Protein AF-A0A7Y3TLX3-F1 (afdb_monomer_lite)

Structure (mmCIF, N/CA/C/O backbone):
data_AF-A0A7Y3TLX3-F1
#
_entry.id   AF-A0A7Y3TLX3-F1
#
loop_
_atom_site.group_PDB
_atom_site.id
_atom_site.type_symbol
_atom_site.label_atom_id
_atom_site.label_alt_id
_atom_site.label_comp_id
_atom_site.label_asym_id
_atom_site.label_entity_id
_atom_site.label_seq_id
_atom_site.pdbx_PDB_ins_code
_atom_site.Cartn_x
_atom_site.Cartn_y
_atom_site.Cartn_z
_atom_site.occupancy
_atom_site.B_iso_or_equiv
_atom_site.auth_seq_id
_atom_site.auth_comp_id
_atom_site.auth_asym_id
_atom_site.auth_atom_id
_atom_site.pdbx_PDB_model_num
ATOM 1 N N . MET A 1 1 ? 11.947 12.575 5.806 1.00 53.91 1 MET A N 1
ATOM 2 C CA . MET A 1 1 ? 12.325 11.651 4.711 1.00 53.91 1 MET A CA 1
ATOM 3 C C . MET A 1 1 ? 11.102 11.392 3.842 1.00 53.91 1 MET A C 1
ATOM 5 O O . MET A 1 1 ? 10.636 10.261 3.761 1.00 53.91 1 MET A O 1
ATOM 9 N N . ASP A 1 2 ? 10.546 12.439 3.235 1.00 55.09 2 ASP A N 1
ATOM 10 C CA . ASP A 1 2 ? 9.478 12.269 2.2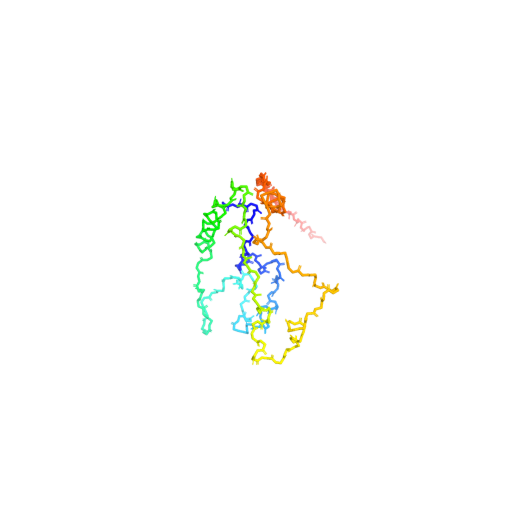50 1.00 55.09 2 ASP A CA 1
ATOM 11 C C . ASP A 1 2 ? 10.111 12.333 0.872 1.00 55.09 2 ASP A C 1
ATOM 13 O O . ASP A 1 2 ? 10.651 13.357 0.458 1.00 55.09 2 ASP A O 1
ATOM 17 N N . LYS A 1 3 ? 10.129 11.181 0.205 1.00 66.56 3 LYS A N 1
ATOM 18 C CA . LYS A 1 3 ? 10.555 11.062 -1.182 1.00 66.56 3 LYS A CA 1
ATOM 19 C C . LYS A 1 3 ? 9.286 11.062 -2.030 1.00 66.56 3 LYS A C 1
ATOM 21 O O . LYS A 1 3 ? 8.362 10.302 -1.754 1.00 66.56 3 LYS A O 1
ATOM 26 N N . THR A 1 4 ? 9.237 11.880 -3.077 1.00 65.19 4 THR A N 1
ATOM 27 C CA . THR A 1 4 ? 8.023 12.077 -3.894 1.00 65.19 4 THR A CA 1
ATOM 28 C C . THR A 1 4 ? 7.517 10.797 -4.576 1.00 65.19 4 THR A C 1
ATOM 30 O O . THR A 1 4 ? 6.341 10.698 -4.921 1.00 65.19 4 THR A O 1
ATOM 33 N N . TRP A 1 5 ? 8.394 9.803 -4.742 1.00 73.75 5 TRP A N 1
ATOM 34 C CA . TRP A 1 5 ? 8.095 8.524 -5.387 1.00 73.75 5 TRP A CA 1
ATOM 35 C C . TRP A 1 5 ? 7.619 7.431 -4.412 1.00 73.75 5 TRP A C 1
ATOM 37 O O . TRP A 1 5 ? 7.057 6.434 -4.853 1.00 73.75 5 TRP A O 1
ATOM 47 N N . THR A 1 6 ? 7.791 7.588 -3.092 1.00 83.19 6 THR A N 1
ATOM 48 C CA . THR A 1 6 ? 7.282 6.607 -2.116 1.00 83.19 6 THR A CA 1
ATOM 49 C C . THR A 1 6 ? 5.845 6.935 -1.720 1.00 83.19 6 THR A C 1
ATOM 51 O O . THR A 1 6 ? 5.605 7.923 -1.025 1.00 83.19 6 THR A O 1
ATOM 54 N N . ARG A 1 7 ? 4.886 6.089 -2.115 1.00 86.69 7 ARG A N 1
ATOM 55 C CA . ARG A 1 7 ? 3.468 6.190 -1.725 1.00 86.69 7 ARG A CA 1
ATOM 56 C C . ARG A 1 7 ? 3.118 5.091 -0.719 1.00 86.69 7 ARG A C 1
ATOM 58 O O . ARG A 1 7 ? 2.604 4.045 -1.084 1.00 86.69 7 ARG A O 1
ATOM 65 N N . ILE A 1 8 ? 3.457 5.321 0.549 1.00 90.81 8 ILE A N 1
ATOM 66 C CA . ILE A 1 8 ? 3.092 4.435 1.667 1.00 90.81 8 ILE A CA 1
ATOM 67 C C . ILE A 1 8 ? 1.986 5.127 2.460 1.00 90.81 8 ILE A C 1
ATOM 69 O O . ILE A 1 8 ? 2.218 6.211 3.003 1.00 90.81 8 ILE A O 1
ATOM 73 N N . TYR A 1 9 ? 0.801 4.520 2.492 1.00 91.31 9 TYR A N 1
ATOM 74 C CA . TYR A 1 9 ? -0.354 5.036 3.223 1.00 91.31 9 TYR A CA 1
ATOM 75 C C . TYR A 1 9 ? -0.140 4.907 4.736 1.00 91.31 9 TYR A C 1
ATOM 77 O O . TYR A 1 9 ? 0.368 3.888 5.204 1.00 91.31 9 TYR A O 1
ATOM 85 N N . ASN A 1 10 ? -0.508 5.952 5.483 1.00 92.31 10 ASN A N 1
ATOM 86 C CA . ASN A 1 10 ? -0.522 5.921 6.944 1.00 92.31 10 ASN A CA 1
ATOM 87 C C . ASN A 1 10 ? -1.890 5.415 7.420 1.00 92.31 10 ASN A C 1
ATOM 89 O O . ASN A 1 10 ? -2.853 6.118 7.138 1.00 92.31 10 ASN A O 1
ATOM 93 N N . PRO A 1 11 ? -1.993 4.263 8.107 1.00 93.38 11 PRO A N 1
ATOM 94 C CA . PRO A 1 11 ? -3.264 3.764 8.629 1.00 93.38 11 PRO A CA 1
ATOM 95 C C . PRO A 1 11 ? -3.692 4.425 9.951 1.00 93.38 11 PRO A C 1
ATOM 97 O O . PRO A 1 11 ? -4.798 4.176 10.410 1.00 93.38 11 PRO A O 1
ATOM 100 N N . GLU A 1 12 ? -2.827 5.228 10.581 1.00 95.00 12 GLU A N 1
ATOM 101 C CA . GLU A 1 12 ? -3.121 5.899 11.854 1.00 95.00 12 GLU A CA 1
ATOM 102 C C . GLU A 1 12 ? -4.208 6.988 11.697 1.00 95.00 12 GLU A C 1
ATOM 104 O O . GLU A 1 12 ? -4.756 7.213 10.617 1.00 95.00 12 GLU A O 1
ATOM 109 N N . GLN A 1 13 ? -4.462 7.739 12.774 1.00 95.88 13 GLN A N 1
ATOM 110 C CA . GLN A 1 13 ? -5.527 8.746 12.891 1.00 95.88 13 GLN A CA 1
ATOM 111 C C . GLN A 1 13 ? -5.664 9.694 11.690 1.00 95.88 13 GLN A C 1
ATOM 113 O O . GLN A 1 13 ? -6.772 10.003 11.277 1.00 95.88 13 GLN A O 1
ATOM 118 N N . THR A 1 14 ? -4.561 10.087 11.045 1.00 94.12 14 THR A N 1
ATOM 119 C CA . THR A 1 14 ? -4.609 10.956 9.856 1.00 94.12 14 THR A CA 1
ATOM 120 C C . THR A 1 14 ? -5.429 10.378 8.695 1.00 94.12 14 THR A C 1
ATOM 122 O O . THR A 1 14 ? -5.995 11.145 7.917 1.00 94.12 14 THR A O 1
ATOM 125 N N . ALA A 1 15 ? -5.471 9.052 8.523 1.00 94.44 15 ALA A N 1
ATOM 126 C CA . ALA A 1 15 ? -6.328 8.435 7.512 1.00 94.44 15 ALA A CA 1
ATOM 127 C C . ALA A 1 15 ? -7.796 8.449 7.929 1.00 94.44 15 ALA A C 1
ATOM 129 O O . ALA A 1 15 ? -8.640 8.759 7.093 1.00 94.44 15 ALA A O 1
ATOM 130 N N . VAL A 1 16 ? -8.084 8.173 9.202 1.00 96.31 16 VAL A N 1
ATOM 131 C CA . VAL A 1 16 ? -9.444 8.230 9.751 1.00 96.31 16 VAL A CA 1
ATOM 132 C C . VAL A 1 16 ? -10.014 9.634 9.592 1.00 96.31 16 VAL A C 1
ATOM 134 O O . VAL A 1 16 ? -11.022 9.801 8.920 1.00 96.31 16 VAL A O 1
ATOM 137 N N . ASP A 1 17 ? -9.293 10.656 10.056 1.00 96.31 17 ASP A N 1
ATOM 138 C CA . ASP A 1 17 ? -9.720 12.059 9.970 1.00 96.31 17 ASP A CA 1
ATOM 139 C C . ASP A 1 17 ? -10.045 12.500 8.532 1.00 96.31 17 ASP A C 1
ATOM 141 O O . ASP A 1 17 ? -10.851 13.402 8.308 1.00 96.31 17 ASP A O 1
ATOM 145 N N . ARG A 1 18 ? -9.378 11.896 7.541 1.00 95.88 18 ARG A N 1
ATOM 146 C CA . ARG A 1 18 ? -9.557 12.218 6.123 1.00 95.88 18 ARG A CA 1
ATOM 147 C C . ARG A 1 18 ? -10.684 11.421 5.466 1.00 95.88 18 ARG A C 1
ATOM 149 O O . ARG A 1 18 ? -11.332 11.957 4.570 1.00 95.88 18 ARG A O 1
ATOM 156 N N . CYS A 1 19 ? -10.829 10.144 5.805 1.00 96.19 19 CYS A N 1
ATOM 157 C CA . CYS A 1 19 ? -11.667 9.201 5.063 1.00 96.19 19 CYS A CA 1
ATOM 158 C C . CYS A 1 19 ? -12.962 8.827 5.794 1.00 96.19 19 CYS A C 1
ATOM 160 O O . CYS A 1 19 ? -13.933 8.482 5.131 1.00 96.19 19 CYS A O 1
ATOM 162 N N . ASP A 1 20 ? -12.969 8.875 7.124 1.00 96.56 20 ASP A N 1
ATOM 163 C CA . ASP A 1 20 ? -14.085 8.480 7.989 1.00 96.56 20 ASP A CA 1
ATOM 164 C C . ASP A 1 20 ? -14.100 9.359 9.260 1.00 96.56 20 ASP A C 1
ATOM 166 O O . ASP A 1 20 ? -13.837 8.865 10.358 1.00 96.56 20 ASP A O 1
ATOM 170 N N . PRO A 1 21 ? -14.335 10.683 9.130 1.00 96.62 21 PRO A N 1
ATOM 171 C CA . PRO A 1 21 ? -14.189 11.635 10.238 1.00 96.62 21 PRO A CA 1
ATOM 172 C C . PRO A 1 21 ? -15.124 11.348 11.422 1.00 96.62 21 PRO A C 1
ATOM 174 O O . PRO A 1 21 ? -14.763 11.631 12.563 1.00 96.62 21 PRO A O 1
ATOM 177 N N . ASP A 1 22 ? -16.289 10.751 11.160 1.00 96.81 22 ASP A N 1
ATOM 178 C CA . ASP A 1 22 ? -17.262 10.345 12.180 1.00 96.81 22 ASP A CA 1
ATOM 179 C C . ASP A 1 22 ? -17.067 8.889 12.643 1.00 96.81 22 ASP A C 1
ATOM 181 O O . ASP A 1 22 ? -17.719 8.431 13.585 1.00 96.81 22 ASP A O 1
ATOM 185 N N . GLY A 1 23 ? -16.164 8.141 12.002 1.00 97.06 23 GLY A N 1
ATOM 186 C CA . GLY A 1 23 ? -15.877 6.752 12.344 1.00 97.06 23 GLY A CA 1
ATOM 187 C C . GLY A 1 23 ? -16.986 5.758 11.993 1.00 97.06 23 GLY A C 1
ATOM 188 O O . GLY A 1 23 ? -16.970 4.637 12.500 1.00 97.06 23 GLY A O 1
ATOM 189 N N . LEU A 1 24 ? -17.982 6.152 11.195 1.00 97.88 24 LEU A N 1
ATOM 190 C CA . LEU A 1 24 ? -19.176 5.343 10.936 1.00 97.88 24 LEU A CA 1
ATOM 191 C C . LEU A 1 24 ? -18.829 4.039 10.216 1.00 97.88 24 LEU A C 1
ATOM 193 O O . LEU A 1 24 ? -19.412 2.995 10.512 1.00 97.88 24 LEU A O 1
ATOM 197 N N . PHE A 1 25 ? -17.873 4.082 9.284 1.00 97.88 25 PHE A N 1
ATOM 198 C CA . PHE A 1 25 ? -17.436 2.886 8.571 1.00 97.88 25 PHE A CA 1
ATOM 199 C C . PHE A 1 25 ? -16.709 1.931 9.519 1.00 97.88 25 PHE A C 1
ATOM 201 O O . PHE A 1 25 ? -17.043 0.747 9.567 1.00 97.88 25 PHE A O 1
ATOM 208 N N . ILE A 1 26 ? -15.754 2.442 10.300 1.00 97.12 26 ILE A N 1
ATOM 209 C CA . ILE A 1 26 ? -14.977 1.622 11.239 1.00 97.12 26 ILE A CA 1
ATOM 210 C C . ILE A 1 26 ? -15.898 0.969 12.272 1.00 97.12 26 ILE A C 1
ATOM 212 O O . ILE A 1 26 ? -15.830 -0.241 12.459 1.00 97.12 26 ILE A O 1
ATOM 216 N N . LYS A 1 27 ? -16.809 1.734 12.882 1.00 96.81 27 LYS A N 1
ATOM 217 C CA . LYS A 1 27 ? -17.731 1.228 13.912 1.00 96.81 27 LYS A CA 1
ATOM 218 C C . LYS A 1 27 ? -18.699 0.172 13.386 1.00 96.81 27 LYS A C 1
ATOM 220 O O . LYS A 1 27 ? -19.049 -0.749 14.113 1.00 96.81 27 LYS A O 1
ATOM 225 N N . ARG A 1 28 ? -19.107 0.274 12.117 1.00 97.62 28 ARG A N 1
ATOM 226 C CA . ARG A 1 28 ? -19.975 -0.722 11.476 1.00 97.62 28 ARG A CA 1
ATOM 227 C C . ARG A 1 28 ? -19.284 -2.073 11.282 1.00 97.62 28 ARG A C 1
ATOM 229 O O . ARG A 1 28 ? -19.942 -3.101 11.402 1.00 97.62 28 ARG A O 1
ATOM 236 N N . TRP A 1 29 ? -18.002 -2.073 10.919 1.00 97.19 29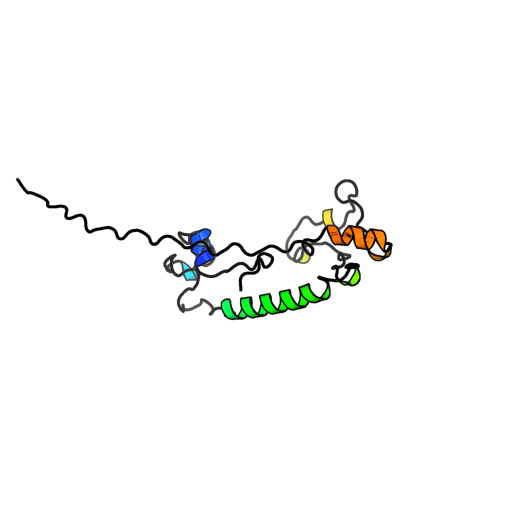 TRP A N 1
ATOM 237 C CA . TRP A 1 29 ? -17.268 -3.295 10.555 1.00 97.19 29 TRP A CA 1
ATOM 238 C C . TRP A 1 29 ? -16.383 -3.848 11.674 1.00 97.19 29 TRP A C 1
ATOM 240 O O . TRP A 1 29 ? -15.980 -5.005 11.606 1.00 97.19 29 TRP A O 1
ATOM 250 N N . ILE A 1 30 ? -16.092 -3.034 12.686 1.00 95.69 30 ILE A N 1
ATOM 251 C CA . ILE A 1 30 ? -15.315 -3.383 13.875 1.00 95.69 30 ILE A CA 1
ATOM 252 C C . ILE A 1 30 ? -16.147 -2.966 15.100 1.00 95.69 30 ILE A C 1
ATOM 254 O O . ILE A 1 30 ? -15.909 -1.900 15.681 1.00 95.69 30 ILE A O 1
ATOM 258 N N . PRO A 1 31 ? -17.184 -3.747 15.457 1.00 94.81 31 PRO A N 1
ATOM 259 C CA . PRO A 1 31 ? -18.134 -3.379 16.508 1.00 94.81 31 PRO A CA 1
ATOM 260 C C . PRO A 1 31 ? -17.479 -3.228 17.889 1.00 94.81 31 PRO A C 1
ATOM 262 O O . PRO A 1 31 ? -17.977 -2.488 18.732 1.00 94.81 31 PRO A O 1
ATOM 265 N N . GLU A 1 32 ? -16.315 -3.840 18.117 1.00 95.81 32 GLU A N 1
ATOM 266 C CA . GLU A 1 32 ? -15.519 -3.684 19.339 1.00 95.81 32 GLU A CA 1
ATOM 267 C C . GLU A 1 32 ? -15.075 -2.226 19.573 1.00 95.81 32 GLU A C 1
ATOM 269 O O . GLU A 1 32 ? -14.765 -1.841 20.701 1.00 95.81 32 GLU A O 1
ATOM 274 N N . LEU A 1 33 ? -15.057 -1.401 18.518 1.00 96.38 33 LEU A N 1
ATOM 275 C CA . LEU A 1 33 ? -14.685 0.015 18.558 1.00 96.38 33 LEU A CA 1
ATOM 276 C C . LEU A 1 33 ? -15.889 0.971 18.548 1.00 96.38 33 LEU A C 1
ATOM 278 O O . LEU A 1 33 ? -15.695 2.185 18.484 1.00 96.38 33 LEU A O 1
ATOM 282 N N . GLU A 1 34 ? -17.128 0.478 18.618 1.00 96.31 34 GLU A N 1
ATOM 283 C CA . GLU A 1 34 ? -18.339 1.307 18.498 1.00 96.31 34 GLU A CA 1
ATOM 284 C C . GLU A 1 34 ? -18.360 2.486 19.489 1.00 96.31 34 GLU A C 1
ATOM 286 O O . GLU A 1 34 ? -18.663 3.631 19.128 1.00 96.31 34 GLU A O 1
ATOM 291 N N . GLN A 1 35 ? -17.958 2.213 20.732 1.00 95.75 35 GLN A N 1
ATOM 292 C CA . GLN A 1 35 ? -17.940 3.180 21.832 1.00 95.75 35 GLN A CA 1
ATOM 293 C C . GLN A 1 35 ? -16.682 4.063 21.844 1.00 95.75 35 GLN A C 1
ATOM 295 O O . GLN A 1 35 ? -16.567 4.979 22.659 1.00 95.75 35 GLN A O 1
ATOM 300 N N . VAL A 1 36 ? -15.731 3.823 20.938 1.00 96.50 36 VAL A N 1
ATOM 301 C CA . VAL A 1 36 ? -14.504 4.616 20.845 1.00 96.50 36 VAL A CA 1
ATOM 302 C C . VAL A 1 36 ? -14.807 5.950 20.143 1.00 96.50 36 VAL A C 1
ATOM 304 O O . VAL A 1 36 ? -15.466 5.974 19.093 1.00 96.50 36 VAL A O 1
ATOM 307 N N . PRO A 1 37 ? -14.345 7.090 20.692 1.00 97.12 37 PRO A N 1
ATOM 308 C CA . PRO A 1 37 ? -14.477 8.383 20.029 1.00 97.12 37 PRO A CA 1
ATOM 309 C C . PRO A 1 37 ? -13.756 8.404 18.669 1.00 97.12 37 PRO A C 1
ATOM 311 O O . PRO A 1 37 ? -12.648 7.871 18.573 1.00 97.12 37 PRO A O 1
ATOM 314 N N . PRO A 1 38 ? -14.297 9.078 17.632 1.00 96.62 38 PRO A N 1
ATOM 315 C CA . PRO A 1 38 ? -13.670 9.122 16.305 1.00 96.62 38 PRO A CA 1
ATOM 316 C C . PRO A 1 38 ? -12.211 9.603 16.305 1.00 96.62 38 PRO A C 1
ATOM 318 O O . PRO A 1 38 ? -11.379 9.090 15.559 1.00 96.62 38 PRO A O 1
ATOM 321 N N . SER A 1 39 ? -11.869 10.514 17.221 1.00 96.56 39 SER A N 1
ATOM 322 C CA . SER A 1 39 ? -10.516 11.056 17.417 1.00 96.56 39 SER A CA 1
ATOM 323 C C . SER A 1 39 ? -9.475 10.045 17.914 1.00 96.56 39 SER A C 1
ATOM 325 O O . SER A 1 39 ? -8.291 10.380 17.977 1.00 96.56 39 SER A O 1
ATOM 327 N N . GLN A 1 40 ? -9.902 8.837 18.289 1.00 96.62 40 GLN A N 1
ATOM 328 C CA . GLN A 1 40 ? -9.041 7.758 18.772 1.00 96.62 40 GLN A CA 1
ATOM 329 C C . GLN A 1 40 ? -9.070 6.520 17.868 1.00 96.62 40 GLN A C 1
ATOM 331 O O . GLN A 1 40 ? -8.264 5.618 18.066 1.00 96.62 40 GLN A O 1
ATOM 336 N N . LEU A 1 41 ? -9.951 6.447 16.865 1.00 96.06 41 LEU A N 1
ATOM 337 C CA . LEU A 1 41 ? -10.136 5.229 16.064 1.00 96.06 41 LEU A CA 1
ATOM 338 C C . LEU A 1 41 ? -8.896 4.814 15.263 1.00 96.06 41 LEU A C 1
ATOM 340 O O . LEU A 1 41 ? -8.714 3.632 14.985 1.00 96.06 41 LEU A O 1
ATOM 344 N N . GLY A 1 42 ? -8.017 5.750 14.905 1.00 94.31 42 GLY A N 1
ATOM 345 C CA . GLY A 1 42 ? -6.774 5.428 14.203 1.00 94.31 42 GLY A CA 1
ATOM 346 C C . GLY A 1 42 ? -5.648 4.941 15.114 1.00 94.31 42 GLY A C 1
ATOM 347 O O . GLY A 1 42 ? -4.626 4.468 14.619 1.00 94.31 42 GLY A O 1
ATOM 348 N N . MET A 1 43 ? -5.799 5.069 16.432 1.00 93.88 43 MET A N 1
ATOM 349 C CA . MET A 1 43 ? -4.912 4.474 17.431 1.00 93.88 43 MET A CA 1
ATOM 350 C C . MET A 1 43 ? -5.718 4.238 18.716 1.00 93.88 43 MET A C 1
ATOM 352 O O . MET A 1 43 ? -5.595 5.016 19.669 1.00 93.88 43 MET A O 1
ATOM 356 N N . PRO A 1 44 ? -6.590 3.215 18.720 1.00 94.56 44 PRO A N 1
ATOM 357 C CA . PRO A 1 44 ? -7.519 3.000 19.818 1.00 94.56 44 PRO A CA 1
ATOM 358 C C . PRO A 1 44 ? -6.766 2.666 21.113 1.00 94.56 44 PRO A C 1
ATOM 360 O O . PRO A 1 44 ? -5.650 2.131 21.062 1.00 94.56 44 PRO A O 1
ATOM 363 N N . PRO A 1 45 ? -7.353 2.975 22.283 1.00 93.31 45 PRO A N 1
ATOM 364 C CA . PRO A 1 45 ? -6.805 2.535 23.559 1.00 93.31 45 PRO A CA 1
ATOM 365 C C . PRO A 1 45 ? -6.812 1.003 23.654 1.00 93.31 45 PRO A C 1
ATOM 367 O O . PRO A 1 45 ? -7.437 0.309 22.853 1.00 93.31 45 PRO A O 1
ATOM 370 N N . THR A 1 46 ? -6.132 0.458 24.660 1.00 94.44 46 THR A N 1
ATOM 371 C CA . THR A 1 46 ? -6.221 -0.976 24.953 1.00 94.44 46 THR A CA 1
ATOM 372 C C . THR A 1 46 ? -7.651 -1.323 25.362 1.00 94.44 46 THR A C 1
ATOM 374 O O . THR A 1 46 ? -8.151 -0.804 26.360 1.00 94.44 46 THR A O 1
ATOM 377 N N . LEU A 1 47 ? -8.295 -2.210 24.607 1.00 93.62 47 LEU A N 1
ATOM 378 C CA . LEU A 1 47 ? -9.650 -2.694 24.862 1.00 93.62 47 LEU A CA 1
ATOM 379 C C . LEU A 1 47 ? -9.629 -4.214 24.998 1.00 93.62 47 LEU A C 1
ATOM 381 O O . LEU A 1 47 ? -8.806 -4.896 24.387 1.00 93.62 47 LEU A O 1
ATOM 385 N N . ASN A 1 48 ? -10.548 -4.753 25.793 1.00 90.88 48 ASN A N 1
ATOM 386 C CA . ASN A 1 48 ? -10.706 -6.197 25.885 1.00 90.88 48 ASN A CA 1
ATOM 387 C C . ASN A 1 48 ? -11.246 -6.748 24.555 1.00 90.88 48 ASN A C 1
ATOM 389 O O . ASN A 1 48 ? -12.183 -6.185 23.998 1.00 90.88 48 ASN A O 1
ATOM 393 N N . GLY A 1 49 ? -10.656 -7.827 24.043 1.00 89.25 49 GLY A N 1
ATOM 394 C CA . GLY A 1 49 ? -11.047 -8.420 22.759 1.00 89.25 49 GLY A CA 1
ATOM 395 C C . GLY A 1 49 ? -10.557 -7.677 21.508 1.00 89.25 49 GLY A C 1
ATOM 396 O O . GLY A 1 49 ? -10.669 -8.231 20.418 1.00 89.25 49 GLY A O 1
ATOM 397 N N . TYR A 1 50 ? -9.950 -6.489 21.636 1.00 94.88 50 TYR A N 1
ATOM 398 C CA . TYR A 1 50 ? -9.329 -5.789 20.509 1.00 94.88 50 TYR A CA 1
ATOM 399 C C . TYR A 1 50 ? -7.804 -5.984 20.520 1.00 94.88 50 TYR A C 1
ATOM 401 O O . TYR A 1 50 ? -7.152 -5.687 21.528 1.00 94.88 50 TYR A O 1
ATOM 409 N N . PRO A 1 51 ? -7.197 -6.488 19.432 1.00 94.50 51 PRO A N 1
ATOM 410 C CA . PRO A 1 51 ? -5.777 -6.802 19.424 1.00 94.50 51 PRO A CA 1
ATOM 411 C C . PRO A 1 51 ? -4.909 -5.541 19.473 1.00 94.50 51 PRO A C 1
ATOM 413 O O . PRO A 1 51 ? -5.225 -4.500 18.894 1.00 94.50 51 PRO A O 1
ATOM 416 N N . ALA A 1 52 ? -3.747 -5.665 20.115 1.00 93.06 52 ALA A N 1
ATOM 417 C CA . ALA A 1 52 ? -2.712 -4.644 20.037 1.00 93.06 52 ALA A CA 1
ATOM 418 C C . ALA A 1 52 ? -2.207 -4.481 18.585 1.00 93.06 52 ALA A C 1
ATOM 420 O O . ALA A 1 52 ? -2.207 -5.451 17.818 1.00 93.06 52 ALA A O 1
ATOM 421 N N . PRO A 1 53 ? -1.717 -3.287 18.194 1.00 93.00 53 PRO A N 1
ATOM 422 C CA . PRO A 1 53 ? -1.150 -3.074 16.868 1.00 93.00 53 PRO A CA 1
ATOM 423 C C . PRO A 1 53 ? -0.036 -4.079 16.542 1.00 93.00 53 PRO A C 1
ATOM 425 O O . PRO A 1 53 ? 0.939 -4.208 17.280 1.00 93.00 53 PRO A O 1
ATOM 428 N N . ILE A 1 54 ? -0.139 -4.741 15.386 1.00 94.62 54 ILE A N 1
ATOM 429 C CA . ILE A 1 54 ? 0.840 -5.750 14.935 1.00 94.62 54 ILE A CA 1
ATOM 430 C C . ILE A 1 54 ? 2.214 -5.161 14.572 1.00 94.62 54 ILE A C 1
ATOM 432 O O . ILE A 1 54 ? 3.186 -5.896 14.395 1.00 94.62 54 ILE A O 1
ATOM 436 N N . LEU A 1 55 ? 2.313 -3.836 14.409 1.00 94.25 55 LEU A N 1
ATOM 437 C CA . LEU A 1 55 ? 3.557 -3.146 14.077 1.00 94.25 55 LEU A CA 1
ATOM 438 C C . LEU A 1 55 ? 3.569 -1.690 14.555 1.00 94.25 55 LEU A C 1
ATOM 440 O O . LEU A 1 55 ? 2.540 -1.031 14.644 1.00 94.25 55 LEU A O 1
ATOM 444 N N . ASP A 1 56 ? 4.774 -1.163 14.772 1.00 94.62 56 ASP A N 1
ATOM 445 C CA . ASP A 1 56 ? 5.040 0.274 14.900 1.00 94.62 56 ASP A CA 1
ATOM 446 C C . ASP A 1 56 ? 5.156 0.878 13.492 1.00 94.62 56 ASP A C 1
ATOM 448 O O . ASP A 1 56 ? 6.138 0.627 12.778 1.00 94.62 56 ASP A O 1
ATOM 452 N N . TYR A 1 57 ? 4.151 1.659 13.080 1.00 93.25 57 TYR A N 1
ATOM 453 C CA . TYR A 1 57 ? 4.062 2.196 11.721 1.00 93.25 57 TYR A CA 1
ATOM 454 C C . TYR A 1 57 ? 5.261 3.076 11.367 1.00 93.25 57 TYR A C 1
ATOM 456 O O . TYR A 1 57 ? 5.847 2.924 10.291 1.00 93.25 57 TYR A O 1
ATOM 464 N N . LYS A 1 58 ? 5.699 3.955 12.273 1.00 92.44 58 LYS A N 1
ATOM 465 C CA . LYS A 1 58 ? 6.825 4.865 12.014 1.00 92.44 58 LYS A CA 1
ATOM 466 C C . LYS A 1 58 ? 8.113 4.082 11.769 1.00 92.44 58 LYS A C 1
ATOM 468 O O . LYS A 1 58 ? 8.833 4.358 10.801 1.00 92.44 58 LYS A O 1
ATOM 473 N N . LYS A 1 59 ? 8.396 3.069 12.597 1.00 95.88 59 LYS A N 1
ATOM 474 C CA . LYS A 1 59 ? 9.560 2.185 12.408 1.00 95.88 59 LYS A CA 1
ATOM 475 C C . LYS A 1 59 ? 9.426 1.354 11.133 1.00 95.88 59 LYS A C 1
ATOM 477 O O . LYS A 1 59 ? 10.389 1.283 10.364 1.00 95.88 59 LYS A O 1
ATOM 482 N N . ALA A 1 60 ? 8.260 0.760 10.883 1.00 95.62 60 ALA A N 1
ATOM 483 C CA . ALA A 1 60 ? 8.002 -0.065 9.706 1.00 95.62 60 ALA A CA 1
ATOM 484 C C . ALA A 1 60 ? 8.140 0.738 8.406 1.00 95.62 60 ALA A C 1
ATOM 486 O O . ALA A 1 60 ? 8.880 0.325 7.511 1.00 95.62 60 ALA A O 1
ATOM 487 N N . ARG A 1 61 ? 7.538 1.931 8.336 1.00 94.25 61 ARG A N 1
ATOM 488 C CA . ARG A 1 61 ? 7.658 2.852 7.201 1.00 94.25 61 ARG A CA 1
ATOM 489 C C . ARG A 1 61 ? 9.111 3.220 6.948 1.00 94.25 61 ARG A C 1
ATOM 491 O O . ARG A 1 61 ? 9.562 3.131 5.811 1.00 94.25 61 ARG A O 1
ATOM 498 N N . ARG A 1 62 ? 9.871 3.590 7.985 1.00 94.06 62 ARG A N 1
ATOM 499 C CA . ARG A 1 62 ? 11.297 3.930 7.837 1.00 94.06 62 ARG A CA 1
ATOM 500 C C . ARG A 1 62 ? 12.098 2.768 7.249 1.00 94.06 62 ARG A C 1
ATOM 502 O O . ARG A 1 62 ? 12.869 2.980 6.315 1.00 94.06 62 ARG A O 1
ATOM 509 N N . ARG A 1 63 ? 11.896 1.546 7.758 1.00 95.56 63 ARG A N 1
ATOM 510 C CA . ARG A 1 63 ? 12.537 0.340 7.206 1.00 95.56 63 ARG A CA 1
ATOM 511 C C . ARG A 1 63 ? 12.134 0.111 5.750 1.00 95.56 63 ARG A C 1
ATOM 513 O O . ARG A 1 63 ? 13.003 -0.128 4.915 1.00 95.56 63 ARG A O 1
ATOM 520 N N . ARG A 1 64 ? 10.841 0.235 5.431 1.00 95.06 64 ARG A N 1
ATOM 521 C CA . ARG A 1 64 ? 10.331 0.013 4.074 1.00 95.06 64 ARG A CA 1
ATOM 522 C C . ARG A 1 64 ? 10.873 1.034 3.079 1.00 95.06 64 ARG A C 1
ATOM 524 O O . ARG A 1 64 ? 11.307 0.633 2.008 1.00 95.06 64 ARG A O 1
ATOM 531 N N . VAL A 1 65 ? 10.915 2.318 3.439 1.00 93.25 65 VAL A N 1
ATOM 532 C CA . VAL A 1 65 ? 11.501 3.376 2.598 1.00 93.25 65 VAL A CA 1
ATOM 533 C C . VAL A 1 65 ? 12.976 3.094 2.318 1.00 93.25 65 VAL A C 1
ATOM 535 O O . VAL A 1 65 ? 13.380 3.150 1.162 1.00 93.25 65 VAL A O 1
ATOM 538 N N . LYS A 1 66 ? 13.763 2.716 3.338 1.00 94.00 66 LYS A N 1
ATOM 539 C CA . LYS A 1 66 ? 15.179 2.356 3.153 1.00 94.00 66 LYS A CA 1
ATOM 540 C C . LYS A 1 66 ? 15.345 1.175 2.192 1.00 94.00 66 LYS A C 1
ATOM 542 O O . LYS A 1 66 ? 16.210 1.203 1.323 1.00 94.00 66 LYS A O 1
ATOM 547 N N . HIS A 1 67 ? 14.511 0.146 2.331 1.00 94.31 67 HIS A N 1
ATOM 548 C CA . HIS A 1 67 ? 14.553 -1.017 1.449 1.00 94.31 67 HIS A CA 1
ATOM 549 C C . HIS A 1 67 ? 14.175 -0.658 0.005 1.00 94.31 67 HIS A C 1
ATOM 551 O O . HIS A 1 67 ? 14.880 -1.041 -0.922 1.00 94.31 67 HIS A O 1
ATOM 557 N N . LEU A 1 68 ? 13.108 0.123 -0.187 1.00 91.19 68 LEU A N 1
ATOM 558 C CA . LEU A 1 68 ? 12.697 0.607 -1.506 1.00 91.19 68 LEU A CA 1
ATOM 559 C C . LEU A 1 68 ? 13.785 1.460 -2.168 1.00 91.19 68 LEU A C 1
ATOM 561 O O . LEU A 1 68 ? 14.001 1.354 -3.371 1.00 91.19 68 LEU A O 1
ATOM 565 N N . GLU A 1 69 ? 14.477 2.298 -1.394 1.00 89.81 69 GLU A N 1
ATOM 566 C CA . GLU A 1 69 ? 15.590 3.106 -1.895 1.00 89.81 69 GLU A CA 1
ATOM 567 C C . GLU A 1 69 ? 16.729 2.202 -2.368 1.00 89.81 69 GLU A C 1
ATOM 569 O O . GLU A 1 69 ? 17.158 2.325 -3.510 1.00 89.81 69 GLU A O 1
ATOM 574 N N . ALA A 1 70 ? 17.136 1.225 -1.553 1.00 92.12 70 ALA A N 1
ATOM 575 C CA . ALA A 1 70 ? 18.155 0.251 -1.936 1.00 92.12 70 ALA A CA 1
ATOM 576 C C . ALA A 1 70 ? 17.765 -0.559 -3.187 1.00 92.12 70 ALA A C 1
ATOM 578 O O . ALA A 1 70 ? 18.607 -0.784 -4.050 1.00 92.12 70 ALA A O 1
ATOM 579 N N . GLN A 1 71 ? 16.499 -0.970 -3.317 1.00 90.31 71 GLN A N 1
ATOM 580 C CA . GLN A 1 71 ? 16.002 -1.654 -4.516 1.00 90.31 71 GLN A CA 1
ATOM 581 C C . GLN A 1 71 ? 16.073 -0.752 -5.750 1.00 90.31 71 GLN A C 1
ATOM 583 O O . GLN A 1 71 ? 16.583 -1.177 -6.782 1.00 90.31 71 GLN A O 1
ATOM 588 N N . ARG A 1 72 ? 15.609 0.498 -5.634 1.00 87.56 72 ARG A N 1
ATOM 589 C CA . ARG A 1 72 ? 15.617 1.470 -6.733 1.00 87.56 72 ARG A CA 1
ATOM 590 C C . ARG A 1 72 ? 17.032 1.763 -7.228 1.00 87.56 72 ARG A C 1
ATOM 592 O O . ARG A 1 72 ? 17.235 1.855 -8.433 1.00 87.56 72 ARG A O 1
ATOM 599 N N . GLN A 1 73 ? 18.007 1.877 -6.324 1.00 88.94 73 GLN A N 1
ATOM 600 C CA . GLN A 1 73 ? 19.398 2.161 -6.698 1.00 88.94 73 GLN A CA 1
ATOM 601 C C . GLN A 1 73 ? 20.015 1.093 -7.611 1.00 88.94 73 GLN A C 1
ATOM 603 O O . GLN A 1 73 ? 20.884 1.421 -8.410 1.00 88.94 73 GLN A O 1
ATOM 608 N N . LYS A 1 74 ? 19.540 -0.160 -7.560 1.00 90.62 74 LYS A N 1
ATOM 609 C CA . LYS A 1 74 ? 20.078 -1.249 -8.393 1.00 90.62 74 LYS A CA 1
ATOM 610 C C . LYS A 1 74 ? 19.916 -1.009 -9.895 1.00 90.62 74 LYS A C 1
ATOM 612 O O . LYS A 1 74 ? 20.757 -1.457 -10.661 1.00 90.62 74 LYS A O 1
ATOM 617 N N . PHE A 1 75 ? 18.849 -0.321 -10.301 1.00 88.75 75 PHE A N 1
ATOM 618 C CA . PHE A 1 75 ? 18.491 -0.143 -11.711 1.00 88.75 75 PHE A CA 1
ATOM 619 C C . PHE A 1 75 ? 18.366 1.326 -12.138 1.00 88.75 75 PHE A C 1
ATOM 621 O O . PHE A 1 75 ? 18.168 1.613 -13.315 1.00 88.75 75 PHE A O 1
ATOM 628 N N . LEU A 1 76 ? 18.481 2.278 -11.203 1.00 86.00 76 LEU A N 1
ATOM 629 C CA . LEU A 1 76 ? 18.286 3.706 -11.474 1.00 86.00 76 LEU A CA 1
ATOM 630 C C . LEU A 1 76 ? 19.204 4.237 -12.586 1.00 86.00 76 LEU A C 1
ATOM 632 O O . LEU A 1 76 ? 18.764 5.057 -13.388 1.00 86.00 76 LEU A O 1
ATOM 636 N N . HIS A 1 77 ? 20.445 3.755 -12.636 1.00 86.81 77 HIS A N 1
ATOM 637 C CA . HIS A 1 77 ? 21.478 4.194 -13.580 1.00 86.81 77 HIS A CA 1
ATOM 638 C C . HIS A 1 77 ? 21.774 3.173 -14.684 1.00 86.81 77 HIS A C 1
ATOM 640 O O . HIS A 1 77 ? 22.737 3.345 -15.415 1.00 86.81 77 HIS A O 1
ATOM 646 N N . GLN A 1 78 ? 20.981 2.106 -14.781 1.00 87.69 78 GLN A N 1
ATOM 647 C CA . GLN A 1 78 ? 21.158 1.090 -15.816 1.00 87.69 78 GLN A CA 1
ATOM 648 C C . GLN A 1 78 ? 20.427 1.524 -17.081 1.00 87.69 78 GLN A C 1
ATOM 650 O O . GLN A 1 78 ? 19.282 1.963 -16.977 1.00 87.69 78 GLN A O 1
ATOM 655 N N . ASP A 1 79 ? 21.042 1.371 -18.250 1.00 85.62 79 ASP A N 1
ATOM 656 C CA . ASP A 1 79 ? 20.376 1.631 -19.534 1.00 85.62 79 ASP A CA 1
ATOM 657 C C . ASP A 1 79 ? 19.403 0.498 -19.880 1.00 85.62 79 ASP A C 1
ATOM 659 O O . ASP A 1 79 ? 18.262 0.743 -20.274 1.00 85.62 79 ASP A O 1
ATOM 663 N N . ASN A 1 80 ? 19.804 -0.746 -19.601 1.00 88.69 80 ASN A N 1
ATOM 664 C CA . ASN A 1 80 ? 18.948 -1.918 -19.723 1.00 88.69 80 ASN A CA 1
ATOM 665 C C . ASN A 1 80 ? 18.282 -2.268 -18.380 1.00 88.69 80 ASN A C 1
ATOM 667 O O . ASN A 1 80 ? 18.935 -2.722 -17.438 1.00 88.69 80 ASN A O 1
ATOM 671 N N . ILE A 1 81 ? 16.959 -2.099 -18.302 1.00 90.25 81 ILE A N 1
ATOM 672 C CA . ILE A 1 81 ? 16.165 -2.467 -17.116 1.00 90.25 81 ILE A CA 1
ATOM 673 C C . ILE A 1 81 ? 15.501 -3.840 -17.193 1.00 90.25 81 ILE A C 1
ATOM 675 O O . ILE A 1 81 ? 14.950 -4.278 -16.184 1.00 90.25 81 ILE A O 1
ATOM 679 N N . VAL A 1 82 ? 15.548 -4.525 -18.339 1.00 91.00 82 VAL A N 1
ATOM 680 C CA . VAL A 1 82 ? 14.862 -5.811 -18.556 1.00 91.00 82 VAL A CA 1
ATOM 681 C C . VAL A 1 82 ? 15.155 -6.841 -17.451 1.00 91.00 82 VAL A C 1
ATOM 683 O O . VAL A 1 82 ? 14.198 -7.440 -16.956 1.00 91.00 82 VAL A O 1
ATOM 686 N N . PRO A 1 83 ? 16.404 -7.006 -16.959 1.00 91.62 83 PRO A N 1
ATOM 687 C CA . PRO A 1 83 ? 16.700 -7.954 -15.878 1.00 91.62 83 PRO A CA 1
ATOM 688 C C . PRO A 1 83 ? 16.018 -7.638 -14.538 1.00 91.62 83 PRO A C 1
ATOM 690 O O . PRO A 1 83 ? 15.937 -8.501 -13.668 1.00 91.62 83 PRO A O 1
ATOM 693 N N . TYR A 1 84 ? 15.552 -6.401 -14.347 1.00 90.06 84 TYR A N 1
ATOM 694 C CA . TYR A 1 84 ? 14.938 -5.927 -13.106 1.00 90.06 84 TYR A CA 1
ATOM 695 C C . TYR A 1 84 ? 13.406 -5.855 -13.178 1.00 90.06 84 TYR A C 1
ATOM 697 O O . TYR A 1 84 ? 12.769 -5.543 -12.169 1.00 90.06 84 TYR A O 1
ATOM 705 N N . LEU A 1 85 ? 12.808 -6.117 -14.346 1.00 90.00 85 LEU A N 1
ATOM 706 C CA . LEU A 1 85 ? 11.357 -6.128 -14.521 1.00 90.00 85 LEU A CA 1
ATOM 707 C C . LEU A 1 85 ? 10.749 -7.425 -13.978 1.00 90.00 85 LEU A C 1
ATOM 709 O O . LEU A 1 85 ? 11.269 -8.521 -14.187 1.00 90.00 85 LEU A O 1
ATOM 713 N N . GLY A 1 86 ? 9.613 -7.294 -13.290 1.00 89.19 86 GLY A N 1
ATOM 714 C CA . GLY A 1 86 ? 8.805 -8.443 -12.894 1.00 89.19 86 GLY A CA 1
ATOM 715 C C . GLY A 1 86 ? 8.232 -9.136 -14.126 1.00 89.19 86 GLY A C 1
ATOM 716 O O . GLY A 1 86 ? 7.756 -8.471 -15.046 1.00 89.19 86 GLY A O 1
ATOM 717 N N . ARG A 1 87 ? 8.280 -10.469 -14.148 1.00 89.31 87 ARG A N 1
ATOM 718 C CA . ARG A 1 87 ? 7.672 -11.258 -15.221 1.00 89.31 87 ARG A CA 1
ATOM 719 C C . ARG A 1 87 ? 6.179 -11.420 -14.966 1.00 89.31 87 ARG A C 1
ATOM 721 O O . ARG A 1 87 ? 5.758 -11.570 -13.819 1.00 89.31 87 ARG A O 1
ATOM 728 N N . MET A 1 88 ? 5.397 -11.367 -16.040 1.00 85.62 88 MET A N 1
ATOM 729 C CA . MET A 1 88 ? 3.976 -11.681 -15.979 1.00 85.62 88 MET A CA 1
ATOM 730 C C . MET A 1 88 ? 3.820 -13.148 -15.547 1.00 85.62 88 MET A C 1
ATOM 732 O O . MET A 1 88 ? 4.519 -14.004 -16.097 1.00 85.62 88 MET A O 1
ATOM 736 N N . PRO A 1 89 ? 2.974 -13.451 -14.549 1.00 87.19 89 PRO A N 1
ATOM 737 C CA . PRO A 1 89 ? 2.707 -14.832 -14.174 1.00 87.19 89 PRO A CA 1
ATOM 738 C C . PRO A 1 89 ? 1.984 -15.553 -15.317 1.00 87.19 89 PRO A C 1
ATOM 740 O O . PRO A 1 89 ? 1.246 -14.933 -16.079 1.00 87.19 89 PRO A O 1
ATOM 743 N N . GLN A 1 90 ? 2.196 -16.866 -15.429 1.00 83.50 90 GLN A N 1
ATOM 744 C CA . GLN A 1 90 ? 1.502 -17.693 -16.425 1.00 83.50 90 GLN A CA 1
ATOM 745 C C . GLN A 1 90 ? 0.001 -17.793 -16.141 1.00 83.50 90 GLN A C 1
ATOM 747 O O . GLN A 1 90 ? -0.792 -17.905 -17.068 1.00 83.50 90 GLN A O 1
ATOM 752 N N . ASP A 1 91 ? -0.366 -17.729 -14.862 1.00 86.75 91 ASP A N 1
ATOM 753 C CA . ASP A 1 91 ? -1.743 -17.730 -14.399 1.00 86.75 91 ASP A CA 1
ATOM 754 C C . ASP A 1 91 ? -2.064 -16.378 -13.754 1.00 86.75 91 ASP A C 1
ATOM 756 O O . ASP A 1 91 ? -1.392 -15.934 -12.819 1.00 86.75 91 ASP A O 1
ATOM 760 N N . VAL A 1 92 ? -3.083 -15.714 -14.292 1.00 86.69 92 VAL A N 1
ATOM 761 C CA . VAL A 1 92 ? -3.589 -14.423 -13.809 1.00 86.69 92 VAL A CA 1
ATOM 762 C C . VAL A 1 92 ? -4.895 -14.572 -13.029 1.00 86.69 92 VAL A C 1
ATOM 764 O O . VAL A 1 92 ? -5.532 -13.570 -12.698 1.00 86.69 92 VAL A O 1
ATOM 767 N N . THR A 1 93 ? -5.293 -15.807 -12.714 1.00 89.94 93 THR A N 1
ATOM 768 C CA . THR A 1 93 ? -6.495 -16.101 -11.940 1.00 89.94 93 THR A CA 1
ATOM 769 C C . THR A 1 93 ? -6.420 -15.421 -10.565 1.00 89.94 93 THR A C 1
ATOM 771 O O . THR A 1 93 ? -5.424 -15.567 -9.848 1.00 89.94 93 THR A O 1
ATOM 774 N N . PRO A 1 94 ? -7.457 -14.663 -10.159 1.00 90.50 94 PRO A N 1
ATOM 775 C CA . PRO A 1 94 ? -7.463 -13.986 -8.869 1.00 90.50 94 PRO A CA 1
ATOM 776 C C . PRO A 1 94 ? -7.322 -14.952 -7.688 1.00 90.50 94 PRO A C 1
ATOM 778 O O . PRO A 1 94 ? -7.963 -16.005 -7.634 1.00 90.50 94 PRO A O 1
ATOM 781 N N . PHE A 1 95 ? -6.528 -14.546 -6.694 1.00 91.69 95 PHE A N 1
ATOM 782 C CA . PHE A 1 95 ? -6.405 -15.258 -5.424 1.00 91.69 95 PHE A CA 1
ATOM 783 C C . PHE A 1 95 ? -7.769 -15.405 -4.731 1.00 91.69 95 PHE A C 1
ATOM 785 O O . PHE A 1 95 ? -8.512 -14.431 -4.609 1.00 91.69 95 PHE A O 1
ATOM 792 N N . GLY A 1 96 ? -8.067 -16.605 -4.222 1.00 91.06 96 GLY A N 1
ATOM 793 C CA . GLY A 1 96 ? -9.299 -16.895 -3.484 1.00 91.06 96 GLY A CA 1
ATOM 794 C C . GLY A 1 96 ? -10.502 -17.262 -4.357 1.00 91.06 96 GLY A C 1
ATOM 795 O O . GLY A 1 96 ? -11.571 -17.534 -3.811 1.00 91.06 96 GLY A O 1
ATOM 796 N N . SER A 1 97 ? -10.341 -17.304 -5.682 1.00 92.06 97 SER A N 1
ATOM 797 C CA . SER A 1 97 ? -11.361 -17.797 -6.624 1.00 92.06 97 SER A CA 1
ATOM 798 C C . SER A 1 97 ? -11.709 -19.277 -6.426 1.00 92.06 97 SER A C 1
ATOM 800 O O . SER A 1 97 ? -12.8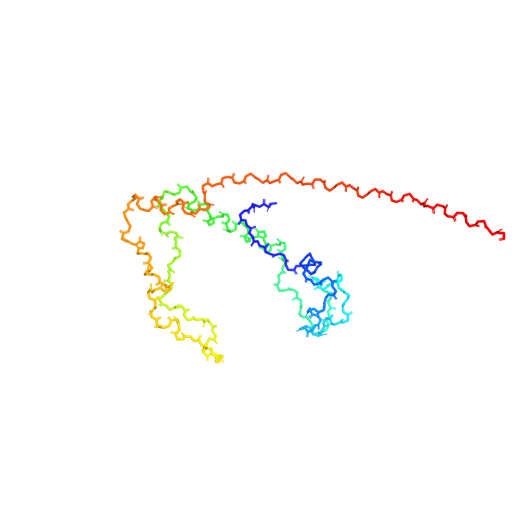06 -19.707 -6.761 1.00 92.06 97 SER A O 1
ATOM 802 N N . ASP A 1 98 ? -10.806 -20.044 -5.819 1.00 90.19 98 ASP A N 1
ATOM 803 C CA . ASP A 1 98 ? -11.010 -21.421 -5.371 1.00 90.19 98 ASP A CA 1
ATOM 804 C C . ASP A 1 98 ? -11.930 -21.521 -4.143 1.00 90.19 98 ASP A C 1
ATOM 806 O O . ASP A 1 98 ? -12.531 -22.564 -3.891 1.00 90.19 98 ASP A O 1
ATOM 810 N N . ARG A 1 99 ? -12.040 -20.439 -3.362 1.00 94.44 99 ARG A N 1
ATOM 811 C CA . ARG A 1 99 ? -12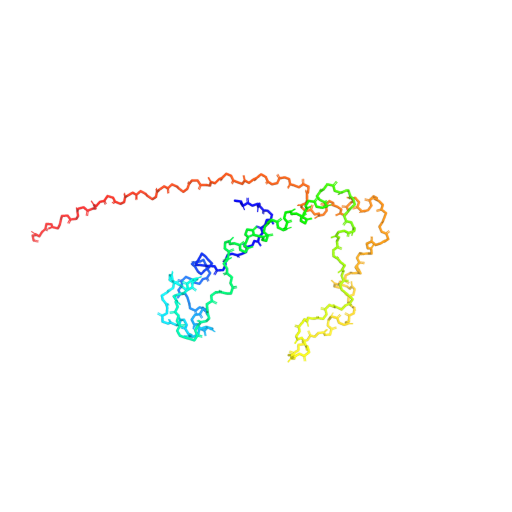.789 -20.403 -2.095 1.00 94.44 99 ARG A CA 1
ATOM 812 C C . ARG A 1 99 ? -14.156 -19.755 -2.223 1.00 94.44 99 ARG A C 1
ATOM 814 O O . ARG A 1 99 ? -15.045 -20.056 -1.431 1.00 94.44 99 ARG A O 1
ATOM 821 N N . TYR A 1 100 ? -14.313 -18.853 -3.184 1.00 92.81 100 TYR A N 1
ATOM 822 C CA . TYR A 1 100 ? -15.529 -18.076 -3.380 1.00 92.81 100 TYR A CA 1
ATOM 823 C C . TYR A 1 100 ? -15.943 -18.120 -4.841 1.00 92.81 100 TYR A C 1
ATOM 825 O O . TYR A 1 100 ? -15.120 -17.884 -5.726 1.00 92.81 100 TYR A O 1
ATOM 833 N N . LEU A 1 101 ? -17.235 -18.353 -5.086 1.00 92.56 101 LEU A N 1
ATOM 834 C CA . LEU A 1 101 ? -17.791 -18.337 -6.434 1.00 92.56 101 LEU A CA 1
ATOM 835 C C . LEU A 1 101 ? -17.484 -16.994 -7.107 1.00 92.56 101 LEU A C 1
ATOM 837 O O . LEU A 1 101 ? -17.959 -15.946 -6.672 1.00 92.56 101 LEU A O 1
ATOM 841 N N . SER A 1 102 ? -16.663 -17.054 -8.150 1.00 91.94 102 SER A N 1
ATOM 842 C CA . SER A 1 102 ? -16.133 -15.893 -8.855 1.00 91.94 102 SER A CA 1
ATOM 843 C C . SER A 1 102 ? -16.130 -16.169 -10.351 1.00 91.94 102 SER A C 1
ATOM 845 O O . SER A 1 102 ? -15.761 -17.260 -10.783 1.00 91.94 102 SER A O 1
ATOM 847 N N . GLU A 1 103 ? -16.490 -15.167 -11.147 1.00 91.94 103 GLU A N 1
ATOM 848 C CA . GLU A 1 103 ? -16.351 -15.243 -12.598 1.00 91.94 103 GLU A CA 1
ATOM 849 C C . GLU A 1 103 ? -14.872 -15.066 -12.965 1.00 91.94 103 GLU A C 1
ATOM 851 O O . G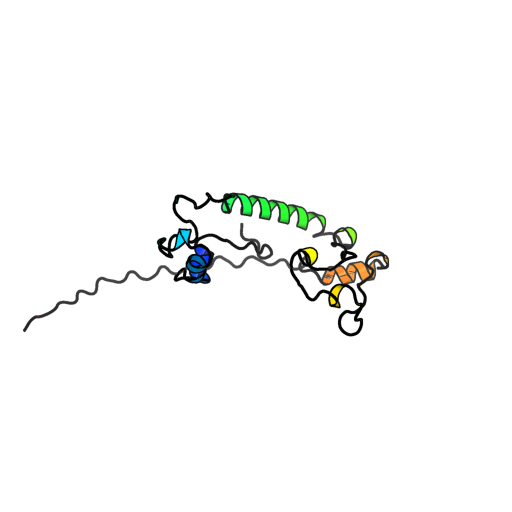LU A 1 103 ? -14.321 -13.969 -12.842 1.00 91.94 103 GLU A O 1
ATOM 856 N N . VAL A 1 104 ? -14.217 -16.155 -13.376 1.00 91.75 104 VAL A N 1
ATOM 857 C CA . VAL A 1 104 ? -12.777 -16.189 -13.714 1.00 91.75 104 VAL A CA 1
ATOM 858 C C . VAL A 1 104 ? -12.497 -16.682 -15.133 1.00 91.75 104 VAL A C 1
ATOM 860 O O . VAL A 1 104 ? -11.339 -16.807 -15.524 1.00 91.75 104 VAL A O 1
ATOM 863 N N . THR A 1 105 ? -13.529 -16.923 -15.946 1.00 88.94 105 THR A N 1
ATOM 864 C CA . THR A 1 105 ? -13.363 -17.390 -17.336 1.00 88.94 105 THR A CA 1
ATOM 865 C C . THR A 1 105 ? -12.531 -16.424 -18.183 1.00 88.94 105 THR A C 1
ATOM 867 O O . THR A 1 105 ? -11.761 -16.866 -19.037 1.00 88.94 105 THR A O 1
ATOM 870 N N . TRP A 1 106 ? -12.609 -15.120 -17.895 1.00 86.25 106 TRP A N 1
ATOM 871 C CA . TRP A 1 106 ? -11.802 -14.074 -18.528 1.00 86.25 106 TRP A CA 1
ATOM 872 C C . TRP A 1 106 ? -10.295 -14.227 -18.275 1.00 86.25 106 TRP A C 1
ATOM 874 O O . TRP A 1 106 ? -9.503 -13.756 -19.084 1.00 86.25 106 TRP A O 1
ATOM 884 N N . ALA A 1 107 ? -9.888 -14.871 -17.177 1.00 86.56 107 ALA A N 1
ATOM 885 C CA . ALA A 1 107 ? -8.480 -15.124 -16.869 1.00 86.56 107 ALA A CA 1
ATOM 886 C C . ALA A 1 107 ? -7.943 -16.351 -17.623 1.00 86.56 107 ALA A C 1
ATOM 888 O O . ALA A 1 107 ? -6.759 -16.409 -17.943 1.0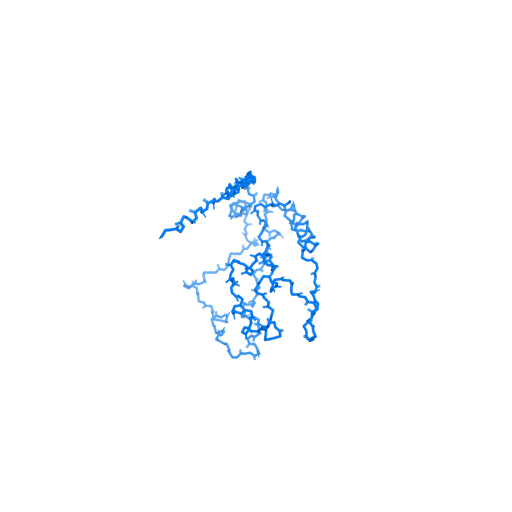0 86.56 107 ALA A O 1
ATOM 889 N N . ALA A 1 108 ? -8.820 -17.314 -17.925 1.00 82.25 108 ALA A N 1
ATOM 890 C CA . ALA A 1 108 ? -8.478 -18.551 -18.624 1.00 82.25 108 ALA A CA 1
ATOM 891 C C . ALA A 1 108 ? -8.631 -18.456 -20.153 1.00 82.25 108 ALA A C 1
ATOM 893 O O . ALA A 1 108 ? -8.036 -19.249 -20.881 1.00 82.25 108 ALA A O 1
ATOM 894 N N . THR A 1 109 ? -9.430 -17.507 -20.648 1.00 83.69 109 THR A N 1
ATOM 895 C CA . THR A 1 109 ? -9.755 -17.382 -22.074 1.00 83.69 109 THR A CA 1
ATOM 896 C C . THR A 1 109 ? -9.002 -16.205 -22.694 1.00 83.69 109 THR A C 1
ATOM 898 O O . THR A 1 109 ? -9.270 -15.060 -22.326 1.00 83.69 109 THR A O 1
ATOM 901 N N . PRO A 1 110 ? -8.099 -16.434 -23.664 1.00 79.12 110 PRO A N 1
ATOM 902 C CA . PRO A 1 110 ? -7.441 -15.349 -24.380 1.00 79.12 110 PRO A CA 1
ATOM 903 C C . PRO A 1 110 ? -8.463 -14.508 -25.153 1.00 79.12 110 PRO A C 1
ATOM 905 O O . PRO A 1 110 ? -9.196 -15.029 -25.990 1.00 79.12 110 PRO A O 1
ATOM 908 N N . ASN A 1 111 ? -8.482 -13.199 -24.908 1.00 82.81 111 ASN A N 1
ATOM 909 C CA . ASN A 1 111 ? -9.235 -12.239 -25.711 1.00 82.81 111 ASN A CA 1
ATOM 910 C C . ASN A 1 111 ? -8.269 -11.171 -26.228 1.00 82.81 111 ASN A C 1
ATOM 912 O O . ASN A 1 111 ? -7.989 -10.197 -25.533 1.00 82.81 111 ASN A O 1
ATOM 916 N N . LEU A 1 112 ? -7.735 -11.386 -27.433 1.00 82.81 112 LEU A N 1
ATOM 917 C CA . LEU A 1 112 ? -6.690 -10.535 -28.013 1.00 82.81 112 LEU A CA 1
ATOM 918 C C . LEU A 1 112 ? -7.190 -9.146 -28.427 1.00 82.81 112 LEU A C 1
ATOM 920 O O . LEU A 1 112 ? -6.382 -8.224 -28.520 1.00 82.81 112 LEU A O 1
ATOM 924 N N . ASP A 1 113 ? -8.501 -8.985 -28.620 1.00 85.38 113 ASP A N 1
ATOM 925 C CA . ASP A 1 113 ? -9.104 -7.694 -28.960 1.00 85.38 113 ASP A CA 1
ATOM 926 C C . ASP A 1 113 ? -9.107 -6.741 -27.755 1.00 85.38 113 ASP A C 1
ATOM 928 O O . ASP A 1 113 ? -8.935 -5.532 -27.909 1.00 85.38 113 ASP A O 1
ATOM 932 N N . LEU A 1 114 ? -9.274 -7.281 -26.542 1.00 81.19 114 LEU A N 1
ATOM 933 C CA . LEU A 1 114 ? -9.232 -6.511 -25.292 1.00 81.19 114 LEU A CA 1
ATOM 934 C C . LEU A 1 114 ? -7.847 -6.521 -24.636 1.00 81.19 114 LEU A C 1
ATOM 936 O O . LEU A 1 114 ? -7.453 -5.539 -24.002 1.00 81.19 114 LEU A O 1
ATOM 940 N N . PHE A 1 115 ? -7.113 -7.624 -24.778 1.00 79.81 115 PHE A N 1
ATOM 941 C CA . PHE A 1 115 ? -5.826 -7.863 -24.135 1.00 79.81 115 PHE A CA 1
ATOM 942 C C . PHE A 1 115 ? -4.788 -8.254 -25.191 1.00 79.81 115 PHE A C 1
ATOM 944 O O . PHE A 1 115 ? -4.634 -9.442 -25.491 1.00 79.81 115 PHE A O 1
ATOM 951 N N . PRO A 1 116 ? -4.061 -7.281 -25.771 1.00 84.06 116 PRO A N 1
ATOM 952 C CA . PRO A 1 116 ? -3.032 -7.580 -26.757 1.00 84.06 116 PRO A CA 1
ATOM 953 C C . PRO A 1 116 ? -1.962 -8.516 -26.171 1.00 84.06 116 PRO A C 1
ATOM 955 O O . PRO A 1 116 ? -1.769 -8.553 -24.949 1.00 84.06 116 PRO A O 1
ATOM 958 N N . PRO A 1 117 ? -1.241 -9.266 -27.026 1.00 84.19 117 PRO A N 1
ATOM 959 C CA . PRO A 1 117 ? -0.227 -10.200 -26.562 1.00 84.19 117 PRO A CA 1
ATOM 960 C C . PRO A 1 117 ? 0.837 -9.482 -25.715 1.00 84.19 117 PRO A C 1
ATOM 962 O O . PRO A 1 117 ? 1.223 -8.350 -26.033 1.00 84.19 117 PRO A O 1
ATOM 965 N N . PRO A 1 118 ? 1.330 -10.120 -24.638 1.00 86.31 118 PRO A N 1
ATOM 966 C CA . PRO A 1 118 ? 2.319 -9.509 -23.766 1.00 86.31 118 PRO A CA 1
ATOM 967 C C . PRO A 1 118 ? 3.631 -9.263 -24.518 1.00 86.31 118 PRO A C 1
ATOM 969 O O . PRO A 1 118 ? 4.048 -10.054 -25.366 1.00 86.31 118 PRO A O 1
ATOM 972 N N . LEU A 1 119 ? 4.315 -8.172 -24.167 1.00 88.94 119 LEU A N 1
ATOM 973 C CA . LEU A 1 119 ? 5.630 -7.854 -24.716 1.00 88.94 119 LEU A CA 1
ATOM 974 C C . LEU A 1 119 ? 6.644 -8.939 -24.322 1.00 88.94 119 LEU A C 1
ATOM 976 O O . LEU A 1 119 ? 6.898 -9.154 -23.134 1.00 88.94 119 LEU A O 1
ATOM 980 N N . ASN A 1 120 ? 7.265 -9.588 -25.311 1.00 92.00 120 ASN A N 1
ATOM 981 C CA . ASN A 1 120 ? 8.337 -10.544 -25.055 1.00 92.00 120 ASN A CA 1
ATOM 982 C C . ASN A 1 120 ? 9.638 -9.808 -24.700 1.00 92.00 120 ASN A C 1
ATOM 984 O O . ASN A 1 120 ? 10.381 -9.374 -25.576 1.00 92.00 120 ASN A O 1
ATOM 988 N N . LEU A 1 121 ? 9.915 -9.699 -23.401 1.00 92.31 121 LEU A N 1
ATOM 989 C CA . LEU A 1 121 ? 11.087 -8.994 -22.883 1.00 92.31 121 LEU A CA 1
ATOM 990 C C . LEU A 1 121 ? 12.430 -9.629 -23.288 1.00 92.31 121 LEU A C 1
ATOM 992 O O . LEU A 1 121 ? 13.442 -8.939 -23.272 1.00 92.31 121 LEU A O 1
ATOM 996 N N . GLU A 1 122 ? 12.461 -10.920 -23.629 1.00 90.62 122 GLU A N 1
ATOM 997 C CA . GLU A 1 122 ? 13.699 -11.648 -23.969 1.00 90.62 122 GLU A CA 1
ATOM 998 C C . GLU A 1 122 ? 14.101 -11.495 -25.432 1.00 90.62 122 GLU A C 1
ATOM 1000 O O . GLU A 1 122 ? 15.255 -11.720 -25.778 1.00 90.62 122 GLU A O 1
ATOM 1005 N N . ALA A 1 123 ? 13.155 -11.092 -26.277 1.00 94.00 123 ALA A N 1
ATOM 1006 C CA . ALA A 1 123 ? 13.390 -10.849 -27.693 1.00 94.00 123 ALA A CA 1
ATOM 1007 C C . ALA A 1 123 ? 13.774 -9.390 -27.995 1.00 94.00 123 ALA A C 1
ATOM 1009 O O . ALA A 1 123 ? 13.973 -9.056 -29.160 1.00 94.00 123 ALA A O 1
ATOM 1010 N N . LEU A 1 124 ? 13.841 -8.522 -26.977 1.00 93.69 124 LEU A N 1
ATOM 1011 C CA . LEU A 1 124 ? 14.172 -7.112 -27.169 1.00 93.69 124 LEU A CA 1
ATOM 1012 C C . LEU A 1 124 ? 15.650 -6.943 -27.517 1.00 93.69 124 LEU A C 1
ATOM 1014 O O . LEU A 1 124 ? 16.523 -7.452 -26.812 1.00 93.69 124 LEU A O 1
ATOM 1018 N N . ASP A 1 125 ? 15.920 -6.163 -28.559 1.00 93.75 125 ASP A N 1
ATOM 1019 C CA . ASP A 1 125 ? 17.269 -5.677 -28.832 1.00 93.75 125 ASP A CA 1
ATOM 1020 C C . ASP A 1 125 ? 17.672 -4.534 -27.873 1.00 93.75 125 ASP A C 1
ATOM 1022 O O . ASP A 1 125 ? 16.885 -4.052 -27.049 1.00 93.75 125 ASP A O 1
ATOM 1026 N N . GLU A 1 126 ? 18.929 -4.097 -27.956 1.00 89.81 126 GLU A N 1
ATOM 1027 C CA . GLU A 1 126 ? 19.476 -3.057 -27.080 1.00 89.81 126 GLU A CA 1
ATOM 1028 C C . GLU A 1 126 ? 18.760 -1.704 -27.244 1.00 89.81 126 GLU A C 1
ATOM 1030 O O . GLU A 1 126 ? 18.476 -1.026 -26.252 1.00 89.81 126 GLU A O 1
ATOM 1035 N N . ALA A 1 127 ? 18.397 -1.330 -28.475 1.00 91.88 127 ALA A N 1
ATOM 1036 C CA . ALA A 1 127 ? 17.700 -0.078 -28.757 1.00 91.88 127 ALA A CA 1
ATOM 1037 C C . ALA A 1 127 ? 16.262 -0.101 -28.216 1.00 91.88 127 ALA A C 1
ATOM 1039 O O . ALA A 1 127 ? 15.793 0.877 -27.631 1.00 91.88 127 ALA A O 1
ATOM 1040 N N . GLN A 1 128 ? 15.569 -1.230 -28.349 1.00 93.19 128 GLN A N 1
ATOM 1041 C CA . GLN A 1 128 ? 14.233 -1.454 -27.810 1.00 93.19 128 GLN A CA 1
ATOM 1042 C C . GLN A 1 128 ? 14.241 -1.496 -26.280 1.00 93.19 128 GLN A C 1
ATOM 1044 O O . GLN A 1 128 ? 13.360 -0.908 -25.647 1.00 93.19 128 GLN A O 1
ATOM 1049 N N . ALA A 1 129 ? 15.244 -2.127 -25.663 1.00 91.12 129 ALA A N 1
ATOM 1050 C CA . ALA A 1 129 ? 15.414 -2.121 -24.212 1.00 91.12 129 ALA A CA 1
ATOM 1051 C C . ALA A 1 129 ? 15.652 -0.696 -23.678 1.00 91.12 129 ALA A C 1
ATOM 1053 O O . ALA A 1 129 ? 15.040 -0.294 -22.681 1.00 91.12 129 ALA A O 1
ATOM 1054 N N . ALA A 1 130 ? 16.471 0.096 -24.377 1.00 88.25 130 ALA A N 1
ATOM 1055 C CA . ALA A 1 130 ? 16.680 1.509 -24.072 1.00 88.25 130 ALA A CA 1
ATOM 1056 C C . ALA A 1 130 ? 15.409 2.353 -24.297 1.00 88.25 130 ALA A C 1
ATOM 1058 O O . ALA A 1 130 ? 15.121 3.258 -23.517 1.00 88.25 130 ALA A O 1
ATOM 1059 N N . ALA A 1 131 ? 14.589 2.048 -25.305 1.00 90.25 131 ALA A N 1
ATOM 1060 C CA . ALA A 1 131 ? 13.300 2.710 -25.494 1.00 90.25 131 ALA A CA 1
ATOM 1061 C C . ALA A 1 131 ? 12.322 2.379 -24.354 1.00 90.25 131 ALA A C 1
ATOM 1063 O O . ALA A 1 131 ? 11.716 3.283 -23.776 1.00 90.25 131 ALA A O 1
ATOM 1064 N N . LEU A 1 132 ? 12.224 1.106 -23.956 1.00 90.75 132 LEU A N 1
ATOM 1065 C CA . LEU A 1 132 ? 11.388 0.650 -22.842 1.00 90.75 132 LEU A CA 1
ATOM 1066 C C . LEU A 1 132 ? 11.764 1.339 -21.521 1.00 90.75 132 LEU A C 1
ATOM 1068 O O . LEU A 1 132 ? 10.895 1.693 -20.722 1.00 90.75 132 LEU A O 1
ATOM 1072 N N . ARG A 1 133 ? 13.058 1.597 -21.303 1.00 87.19 133 ARG A N 1
ATOM 1073 C CA . ARG A 1 133 ? 13.588 2.342 -20.151 1.00 87.19 133 ARG A CA 1
ATOM 1074 C C . ARG A 1 133 ? 12.881 3.689 -19.943 1.00 87.19 133 ARG A C 1
ATOM 1076 O O . ARG A 1 133 ? 12.614 4.055 -18.794 1.00 87.19 133 ARG A O 1
ATOM 1083 N N . THR A 1 134 ? 12.539 4.382 -21.033 1.00 87.50 134 THR A N 1
ATOM 1084 C CA . THR A 1 134 ? 11.910 5.715 -21.016 1.00 87.50 134 THR A CA 1
ATOM 1085 C C . THR A 1 134 ? 10.482 5.715 -20.466 1.00 87.50 134 THR A C 1
ATOM 1087 O O . THR A 1 134 ? 10.020 6.747 -19.982 1.00 87.50 134 THR A O 1
ATOM 1090 N N . TRP A 1 135 ? 9.795 4.565 -20.460 1.00 87.31 135 TRP A N 1
ATOM 1091 C CA . TRP A 1 135 ? 8.424 4.444 -19.948 1.00 87.31 135 TRP A CA 1
ATOM 1092 C C . TRP A 1 135 ? 8.347 4.581 -18.422 1.00 87.31 135 TRP A C 1
ATOM 1094 O O . TRP A 1 135 ? 7.281 4.829 -17.858 1.00 87.31 135 TRP A O 1
ATOM 1104 N N . PHE A 1 136 ? 9.476 4.436 -17.724 1.00 83.88 136 PHE A N 1
ATOM 1105 C CA . PHE A 1 136 ? 9.526 4.453 -16.268 1.00 83.88 136 PHE A CA 1
ATOM 1106 C C . PHE A 1 136 ? 9.956 5.819 -15.725 1.00 83.88 136 PHE A C 1
ATOM 1108 O O . PHE A 1 136 ? 10.904 6.448 -16.198 1.00 83.88 136 PHE A O 1
ATOM 1115 N N . VAL A 1 137 ? 9.341 6.232 -14.609 1.00 69.00 137 VAL A N 1
ATOM 1116 C CA . VAL A 1 137 ? 9.699 7.443 -13.836 1.00 69.00 137 VAL A CA 1
ATOM 1117 C C . VAL A 1 137 ? 10.991 7.223 -13.025 1.00 69.00 137 VAL A C 1
ATOM 1119 O O . VAL A 1 137 ? 11.068 7.394 -11.802 1.00 69.00 137 VAL A O 1
ATOM 1122 N N . ALA A 1 138 ? 12.038 6.767 -13.698 1.00 60.22 138 ALA A N 1
ATOM 1123 C CA . ALA A 1 138 ? 13.392 6.691 -13.172 1.00 60.22 138 ALA A CA 1
ATOM 1124 C C . ALA A 1 138 ? 14.235 7.899 -13.607 1.00 60.22 138 ALA A C 1
ATOM 1126 O O . ALA A 1 138 ? 15.169 8.257 -12.901 1.00 60.22 138 ALA A O 1
ATOM 1127 N N . HIS A 1 139 ? 13.864 8.558 -14.710 1.00 55.25 139 HIS A N 1
ATOM 1128 C CA . HIS A 1 139 ? 14.622 9.665 -15.306 1.00 55.25 139 HIS A CA 1
ATOM 1129 C C . HIS A 1 139 ? 14.258 11.050 -14.755 1.00 55.25 139 HIS A C 1
ATOM 1131 O O . HIS A 1 139 ? 14.958 12.023 -15.018 1.00 55.25 139 HIS A O 1
ATOM 1137 N N . VAL A 1 140 ? 13.179 11.166 -13.974 1.00 55.88 140 VAL A N 1
ATOM 1138 C CA . VAL A 1 140 ? 12.714 12.462 -13.463 1.00 55.88 140 VAL A CA 1
ATOM 1139 C C . VAL A 1 140 ? 13.232 12.682 -12.045 1.00 55.88 140 VAL A C 1
ATOM 1141 O O . VAL A 1 140 ? 12.747 12.080 -11.083 1.00 55.88 140 VAL A O 1
ATOM 1144 N N . ASN A 1 141 ? 14.196 13.591 -11.897 1.00 57.50 141 ASN A N 1
ATOM 1145 C CA . ASN A 1 141 ? 14.582 14.132 -10.596 1.00 57.50 141 ASN A CA 1
ATOM 1146 C C . ASN A 1 141 ? 13.463 15.040 -10.071 1.00 57.50 141 ASN A C 1
ATOM 1148 O O . ASN A 1 141 ? 13.454 16.251 -10.291 1.00 57.50 141 ASN A O 1
ATOM 1152 N N . VAL A 1 142 ? 12.492 14.453 -9.370 1.00 58.47 142 VAL A N 1
ATOM 1153 C CA . VAL A 1 142 ? 11.422 15.227 -8.737 1.00 58.47 142 VAL A CA 1
ATOM 1154 C C . VAL A 1 142 ? 11.993 15.950 -7.520 1.00 58.47 142 VAL A C 1
ATOM 1156 O O . VAL A 1 142 ? 12.151 15.354 -6.452 1.00 58.47 142 VAL A O 1
ATOM 1159 N N . LYS A 1 143 ? 12.299 17.244 -7.670 1.00 58.38 143 LYS A N 1
ATOM 1160 C CA . LYS A 1 143 ? 12.674 18.098 -6.536 1.00 58.38 143 LYS A CA 1
ATOM 1161 C C . LYS A 1 143 ? 11.525 18.083 -5.512 1.00 58.38 143 LYS A C 1
ATOM 1163 O O . LYS A 1 143 ? 10.380 18.337 -5.897 1.00 58.38 143 LYS A O 1
ATOM 1168 N N . PRO A 1 144 ? 11.778 17.757 -4.231 1.00 57.72 144 PRO A N 1
ATOM 1169 C CA . PRO A 1 144 ? 10.729 17.770 -3.221 1.00 57.72 144 PRO A CA 1
ATOM 1170 C C . PRO A 1 144 ? 10.153 19.184 -3.108 1.00 57.72 144 PRO A C 1
ATOM 1172 O O . PRO A 1 144 ? 10.900 20.165 -3.084 1.00 57.72 144 PRO A O 1
ATOM 1175 N N . ARG A 1 145 ? 8.820 19.298 -3.052 1.00 58.38 145 ARG A N 1
ATOM 1176 C CA . ARG A 1 145 ? 8.171 20.584 -2.770 1.00 58.38 145 ARG A CA 1
ATOM 1177 C C . ARG A 1 145 ? 8.656 21.076 -1.406 1.00 58.38 145 ARG A C 1
ATOM 1179 O O . ARG A 1 145 ? 8.618 20.324 -0.433 1.00 58.38 145 ARG A O 1
ATOM 1186 N N . GLN A 1 146 ? 9.108 22.328 -1.360 1.00 68.62 146 GLN A N 1
ATOM 1187 C CA . GLN A 1 146 ? 9.454 23.012 -0.115 1.00 68.62 146 GLN A CA 1
ATOM 1188 C C . GLN A 1 146 ? 8.265 22.901 0.855 1.00 68.62 146 GLN A C 1
ATOM 1190 O O . GLN A 1 146 ? 7.121 23.073 0.417 1.00 68.62 146 GLN A O 1
ATOM 1195 N N . PRO A 1 147 ? 8.496 22.572 2.138 1.00 59.38 147 PRO A N 1
ATOM 1196 C CA . PRO A 1 147 ? 7.414 22.407 3.093 1.00 59.38 147 PRO A CA 1
ATOM 1197 C C . PRO A 1 147 ? 6.613 23.706 3.169 1.00 59.38 147 PRO A C 1
ATOM 1199 O O . PRO A 1 147 ? 7.147 24.772 3.472 1.00 59.38 147 PRO A O 1
ATOM 1202 N N . TYR A 1 148 ? 5.317 23.612 2.876 1.00 60.38 148 TYR A N 1
ATOM 1203 C CA . TYR A 1 148 ? 4.402 24.729 3.043 1.00 60.38 148 TYR A CA 1
ATOM 1204 C C . TYR A 1 148 ? 4.365 25.093 4.531 1.00 60.38 148 TYR A C 1
ATOM 1206 O O . TYR A 1 148 ? 3.872 24.316 5.352 1.00 60.38 148 TYR A O 1
ATOM 1214 N N . ARG A 1 149 ? 4.907 26.261 4.899 1.00 61.06 149 ARG A N 1
ATOM 1215 C CA . ARG A 1 149 ? 4.709 26.825 6.239 1.00 61.06 149 ARG A CA 1
ATOM 1216 C C . ARG A 1 149 ? 3.212 27.081 6.396 1.00 61.06 149 ARG A C 1
ATOM 1218 O O . ARG A 1 149 ? 2.687 28.025 5.812 1.00 61.06 149 ARG A O 1
ATOM 1225 N N . ARG A 1 150 ? 2.519 26.244 7.178 1.00 55.84 150 ARG A N 1
ATOM 1226 C CA . ARG A 1 150 ? 1.177 26.574 7.673 1.00 55.84 150 ARG A CA 1
ATOM 1227 C C . ARG A 1 150 ? 1.287 27.937 8.355 1.00 55.84 150 ARG A C 1
ATOM 1229 O O . ARG A 1 150 ? 1.987 28.050 9.359 1.00 55.84 150 ARG A O 1
ATOM 1236 N N . LYS A 1 151 ? 0.632 28.965 7.804 1.00 55.91 151 LYS A N 1
ATOM 1237 C CA . LYS A 1 151 ? 0.397 30.207 8.547 1.00 55.91 151 LYS A CA 1
ATOM 1238 C C . LYS A 1 151 ? -0.289 29.803 9.852 1.00 55.91 151 LYS A C 1
ATOM 1240 O O . LYS A 1 151 ? -1.255 29.037 9.818 1.00 55.91 151 LYS A O 1
ATOM 1245 N N . SER A 1 152 ? 0.254 30.234 10.988 1.00 54.25 152 SER A N 1
ATOM 1246 C CA . SER A 1 152 ? -0.409 30.074 12.280 1.00 54.25 152 SER A CA 1
ATOM 1247 C C . SER A 1 152 ? -1.833 30.605 12.148 1.00 54.25 152 SER A C 1
ATOM 1249 O O . SER A 1 152 ? -2.017 31.701 11.611 1.00 54.25 152 SER A O 1
ATOM 1251 N N . LYS A 1 153 ? -2.835 29.838 12.599 1.00 56.12 153 LYS A N 1
ATOM 1252 C CA . LYS A 1 153 ? -4.186 30.387 12.764 1.00 56.12 153 LYS A CA 1
ATOM 1253 C C . LYS A 1 153 ? -4.044 31.677 13.591 1.00 56.12 153 LYS A C 1
ATOM 1255 O O . LYS A 1 153 ? -3.345 31.622 14.607 1.00 56.12 153 LYS A O 1
ATOM 1260 N N . PRO A 1 154 ? -4.606 32.819 13.159 1.00 56.03 154 PRO A N 1
ATOM 1261 C CA . PRO A 1 154 ? -4.607 34.011 13.994 1.00 56.03 154 PRO A CA 1
ATOM 1262 C C . PRO A 1 154 ? -5.249 33.648 15.337 1.00 56.03 154 PRO A C 1
ATOM 1264 O O . PRO A 1 154 ? -6.239 32.910 15.368 1.00 56.03 154 PRO A O 1
ATOM 1267 N N . LYS A 1 155 ? -4.643 34.096 16.442 1.00 52.94 155 LYS A N 1
ATOM 1268 C CA . LYS A 1 155 ? -5.287 34.031 17.756 1.00 52.94 155 LYS A CA 1
ATOM 1269 C C . LYS A 1 155 ? -6.629 34.750 17.615 1.00 52.94 155 LYS A C 1
ATOM 1271 O O . LYS A 1 155 ? -6.657 35.886 17.157 1.00 52.94 155 LYS A O 1
ATOM 1276 N N . LEU A 1 156 ? -7.719 34.066 17.951 1.00 57.56 156 LEU A N 1
ATOM 1277 C CA . LEU A 1 156 ? -8.992 34.733 18.193 1.00 57.56 156 LEU A CA 1
ATOM 1278 C C . LEU A 1 156 ? -8.764 35.629 19.412 1.00 57.56 156 LEU A C 1
ATOM 1280 O O . LEU A 1 156 ? -8.529 35.117 20.507 1.00 57.56 156 LEU A O 1
ATOM 1284 N N . GLU A 1 157 ? -8.732 36.942 19.191 1.00 59.47 157 GLU A N 1
ATOM 1285 C CA . GLU A 1 157 ? -8.855 37.925 20.266 1.00 59.47 157 GLU A CA 1
ATOM 1286 C C . GLU A 1 157 ? -10.163 37.624 21.020 1.00 59.47 157 GLU A C 1
ATOM 1288 O O . GLU A 1 157 ? -11.173 37.325 20.368 1.00 59.47 157 GLU A O 1
ATOM 1293 N N . PRO A 1 158 ? -10.169 37.635 22.363 1.00 50.47 158 PRO A N 1
ATOM 1294 C CA . PRO A 1 158 ? -11.405 37.491 23.115 1.00 50.47 158 PRO A CA 1
ATOM 1295 C C . PRO A 1 158 ? -12.331 38.646 22.729 1.00 50.47 158 PRO A C 1
ATOM 1297 O O . PRO A 1 158 ? -12.031 39.814 22.960 1.00 50.47 158 PRO A O 1
ATOM 1300 N N . VAL A 1 159 ? -13.444 38.316 22.077 1.00 50.28 159 VAL A N 1
ATOM 1301 C CA . VAL A 1 159 ? -14.517 39.275 21.836 1.00 50.28 159 VAL A CA 1
ATOM 1302 C C . VAL A 1 159 ? -15.198 39.478 23.184 1.00 50.28 159 VAL A C 1
ATOM 1304 O O . VAL A 1 159 ? -15.990 38.636 23.605 1.00 50.28 159 VAL A O 1
ATOM 1307 N N . ASP A 1 160 ? -14.857 40.565 23.873 1.00 43.66 160 ASP A N 1
ATOM 1308 C CA . ASP A 1 160 ? -15.628 41.062 25.009 1.00 43.66 160 ASP A CA 1
ATOM 1309 C C . ASP A 1 160 ? -17.018 41.460 24.500 1.00 43.66 160 ASP A C 1
ATOM 1311 O O . ASP A 1 160 ? -17.259 42.578 24.045 1.00 43.66 160 ASP A O 1
ATOM 1315 N N . ILE A 1 161 ? -17.955 40.512 24.528 1.00 47.25 161 ILE A N 1
ATOM 1316 C CA . ILE A 1 161 ? -19.375 40.813 24.363 1.00 47.25 161 ILE A CA 1
ATOM 1317 C C . ILE A 1 161 ? -19.841 41.389 25.699 1.00 47.25 161 ILE A C 1
ATOM 1319 O O . ILE A 1 161 ? -20.261 40.667 26.604 1.00 47.25 161 ILE A O 1
ATOM 1323 N N . GLN A 1 162 ? -19.739 42.708 25.830 1.00 42.31 162 GLN A N 1
ATOM 1324 C CA . GLN A 1 162 ? -20.340 43.443 26.931 1.00 42.31 162 GLN A CA 1
ATOM 1325 C C . GLN A 1 162 ? -21.862 43.464 26.712 1.00 42.31 162 GLN A C 1
ATOM 1327 O O . GLN A 1 162 ? -22.389 44.267 25.947 1.00 42.31 162 GLN A O 1
ATOM 1332 N N . LEU A 1 163 ? -22.577 42.532 27.348 1.00 39.31 163 LEU A N 1
ATOM 1333 C CA . LEU A 1 163 ? -24.037 42.552 27.413 1.00 39.31 163 LEU A CA 1
ATOM 1334 C C . LEU A 1 163 ? -24.466 43.682 28.357 1.00 39.31 163 LEU A C 1
ATOM 1336 O O . LEU A 1 163 ? -24.501 43.512 29.574 1.00 39.31 163 LEU A O 1
ATOM 1340 N N . SER A 1 164 ? -24.783 44.849 27.801 1.00 38.50 164 SER A N 1
ATOM 1341 C CA . SER A 1 164 ? -25.541 45.874 28.513 1.00 38.50 164 SER A CA 1
ATOM 1342 C C . SER A 1 164 ? -26.994 45.410 28.636 1.00 38.50 164 SER A C 1
ATOM 1344 O O . SER A 1 164 ? -27.738 45.428 27.657 1.00 38.50 164 SER A O 1
ATOM 1346 N N . LEU A 1 165 ? -27.375 44.967 29.833 1.00 37.44 165 LEU A N 1
ATOM 1347 C CA . LEU A 1 165 ? -28.769 44.836 30.245 1.00 37.44 165 LEU A CA 1
ATOM 1348 C C . LEU A 1 165 ? -29.361 46.240 30.432 1.00 37.44 165 LEU A C 1
ATOM 1350 O O . LEU A 1 165 ? -28.924 46.977 31.318 1.00 37.44 165 LEU A O 1
ATOM 1354 N N . LEU A 1 166 ? -30.347 46.576 29.603 1.00 36.22 166 LEU A N 1
ATOM 1355 C CA . LEU A 1 166 ? -31.427 47.519 29.897 1.00 36.22 166 LEU A CA 1
ATOM 1356 C C . LEU A 1 166 ? -32.743 46.825 29.551 1.00 36.22 166 LEU A C 1
ATOM 1358 O O . LEU A 1 166 ? -32.790 46.192 28.471 1.00 36.22 166 LEU A O 1
#

Secondary structure (DSSP, 8-state):
---TT------SHHHHHHH-TT-HHHHHH-GGGTTS-GGGTTSPPP-TTSPPPSS-HHHHHHHHHHHHHHHHHTTTT-S--GGGSPPPPS--PPTTTTTS----HHHHS--TTTSPPPP-GGG--HHHHHHHHTTSTTS---PPPPP---PPPPP-----------

Radius of gyration: 25.79 Å; chains: 1; bounding box: 53×69×59 Å

Sequence (166 aa):
MDKTWTRIYNPEQTAVDRCDPDGLFIKRWIPELEQVPPSQLGMPPTLNGYPAPILDYKKARRRRVKHLEAQRQKFLHQDNIVPYLGRMPQDVTPFGSDRYLSEVTWAATPNLDLFPPPLNLEALDEAQAAALRTWFVAHVNVKPRQPYRRKSKPKLEPVDIQLSLL

Foldseek 3Di:
DDDVPDDDDQQALVCLCVPPVQCPVVCVVPVQCVPPGSSCSRPHDDGPPDDHDPDDCVVVVVVVVVVVVVLLVVPLPPLACLVVDDDDDPFPFDPCVVPDPDPRVPRVDDDCVVPPDDDDSVPDDSVRRNVVVVVDPSPDPPDDPDDPPDDPDPPDDPPPPPDDDD

pLDDT: mean 83.81, std 15.86, range [36.22, 97.88]